Protein AF-A0A511XDD6-F1 (afdb_monomer_lite)

Foldseek 3Di:
DPPPPPDDDDDPVRVLVVVLVVLVVVLVVCLVVDPDNVVNVVVSLVSVVVNDPDPDDDCQVSCVVVVNPCSCVVVVVVVPDD

Sequence (82 aa):
MIQDMMSGGASVEETLGLWASGLRSARERITPLFTQKRVAASACACLDVLIGYEPRKTGWTRAEVAGDLGPWRQQALLGGGH

Structure (mmCIF, N/CA/C/O backbone):
data_AF-A0A511XDD6-F1
#
_entry.id   AF-A0A511XDD6-F1
#
loop_
_atom_site.group_PDB
_atom_site.id
_atom_site.type_symbol
_atom_site.label_atom_id
_atom_site.label_alt_id
_atom_site.label_comp_id
_atom_site.label_asym_id
_atom_site.label_entity_id
_atom_site.label_seq_id
_atom_site.pdbx_PDB_ins_code
_atom_site.Cartn_x
_atom_site.Cartn_y
_atom_site.Cartn_z
_atom_site.occupancy
_atom_site.B_iso_or_equiv
_atom_site.auth_seq_id
_atom_site.auth_comp_id
_atom_site.auth_asym_id
_atom_site.auth_atom_id
_atom_site.pdbx_PDB_model_num
ATOM 1 N N . MET A 1 1 ? 29.752 -26.710 -19.813 1.00 43.28 1 MET A N 1
ATOM 2 C CA . MET A 1 1 ? 28.675 -25.838 -20.329 1.00 43.28 1 MET A CA 1
ATOM 3 C C . MET A 1 1 ? 27.706 -25.542 -19.183 1.00 43.28 1 MET A C 1
ATOM 5 O O . MET A 1 1 ? 26.662 -26.159 -19.101 1.00 43.28 1 MET A O 1
ATOM 9 N N . ILE A 1 2 ? 28.128 -24.717 -18.212 1.00 49.28 2 ILE A N 1
ATOM 10 C CA . ILE A 1 2 ? 27.389 -24.427 -16.954 1.00 49.28 2 ILE A CA 1
ATOM 11 C C . ILE A 1 2 ? 27.441 -22.908 -16.640 1.00 49.28 2 ILE A C 1
ATOM 13 O O . ILE A 1 2 ? 27.169 -22.473 -15.535 1.00 49.28 2 ILE A O 1
ATOM 17 N N . GLN A 1 3 ? 27.799 -22.061 -17.612 1.00 51.25 3 GLN A N 1
ATOM 18 C CA . GLN A 1 3 ? 28.012 -20.621 -17.369 1.00 51.25 3 GLN A CA 1
ATOM 19 C C . GLN A 1 3 ? 26.924 -19.703 -17.949 1.00 51.25 3 GLN A C 1
ATOM 21 O O . GLN A 1 3 ? 26.993 -18.503 -17.737 1.00 51.25 3 GLN A O 1
ATOM 26 N N . ASP A 1 4 ? 25.893 -20.241 -18.608 1.00 45.00 4 ASP A N 1
ATOM 27 C CA . ASP A 1 4 ? 24.832 -19.423 -19.229 1.00 45.00 4 ASP A CA 1
ATOM 28 C C . ASP A 1 4 ? 23.569 -19.272 -18.353 1.00 45.00 4 ASP A C 1
ATOM 30 O O . ASP A 1 4 ? 22.640 -18.547 -18.679 1.00 45.00 4 ASP A O 1
ATOM 34 N N . MET A 1 5 ? 23.515 -19.933 -17.192 1.00 51.16 5 MET A N 1
ATOM 35 C CA . MET A 1 5 ? 22.270 -20.060 -16.421 1.00 51.16 5 MET A CA 1
ATOM 36 C C . MET A 1 5 ? 21.907 -18.827 -15.566 1.00 51.16 5 MET A C 1
ATOM 38 O O . MET A 1 5 ? 20.931 -18.887 -14.824 1.00 51.16 5 MET A O 1
ATOM 42 N N . MET A 1 6 ? 22.662 -17.717 -15.616 1.00 51.09 6 MET A N 1
ATOM 43 C CA . MET A 1 6 ? 22.471 -16.583 -14.685 1.00 51.09 6 MET A CA 1
ATOM 44 C C . MET A 1 6 ? 22.669 -15.172 -15.272 1.00 51.09 6 MET A C 1
ATOM 46 O O . MET A 1 6 ? 23.076 -14.258 -14.560 1.00 51.09 6 MET A O 1
ATOM 50 N N . SER A 1 7 ? 22.365 -14.924 -16.547 1.00 53.28 7 SER A N 1
ATOM 51 C CA . SER A 1 7 ? 22.397 -13.548 -17.086 1.00 53.28 7 SER A CA 1
ATOM 52 C C . SER A 1 7 ? 21.235 -13.253 -18.029 1.00 53.28 7 SER A C 1
ATOM 54 O O . SER A 1 7 ? 21.419 -12.966 -19.202 1.00 53.28 7 SER A O 1
ATOM 56 N N . GLY A 1 8 ? 20.015 -13.300 -17.497 1.00 53.06 8 GLY A N 1
ATOM 57 C CA . GLY A 1 8 ? 18.837 -12.734 -18.149 1.00 53.06 8 GLY A CA 1
ATOM 58 C C . GLY A 1 8 ? 18.248 -11.658 -17.252 1.00 53.06 8 GLY A C 1
ATOM 59 O O . GLY A 1 8 ? 17.412 -11.963 -16.408 1.00 53.06 8 GLY A O 1
ATOM 60 N N . GLY A 1 9 ? 18.719 -10.415 -17.364 1.00 64.31 9 GLY A N 1
ATOM 61 C CA . GLY A 1 9 ? 18.024 -9.297 -16.729 1.00 64.31 9 GLY A CA 1
ATOM 62 C C . GLY A 1 9 ? 16.617 -9.211 -17.316 1.00 64.31 9 GLY A C 1
ATOM 63 O O . GLY A 1 9 ? 16.482 -9.105 -18.534 1.00 64.31 9 GLY A O 1
ATOM 64 N N . ALA A 1 10 ? 15.589 -9.308 -16.470 1.00 70.31 10 ALA A N 1
ATOM 65 C CA . ALA A 1 10 ? 14.204 -9.159 -16.901 1.00 70.31 10 ALA A CA 1
ATOM 66 C C . ALA A 1 10 ? 14.035 -7.818 -17.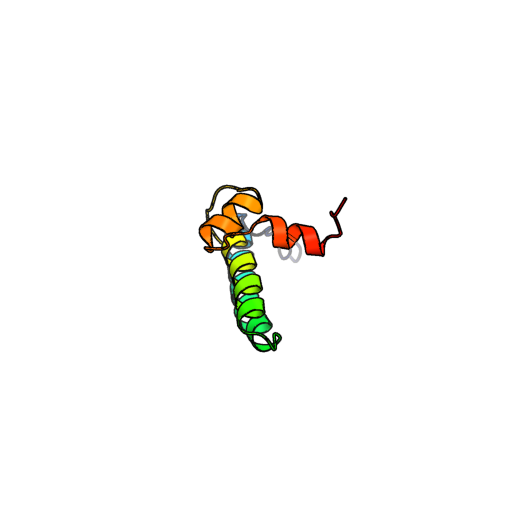629 1.00 70.31 10 ALA A C 1
ATOM 68 O O . ALA A 1 10 ? 14.612 -6.802 -17.225 1.00 70.31 10 ALA A O 1
ATOM 69 N N . SER A 1 11 ? 13.243 -7.810 -18.701 1.00 85.56 11 SER A N 1
ATOM 70 C CA . SER A 1 11 ? 12.921 -6.569 -19.412 1.00 85.56 11 SER A CA 1
ATOM 71 C C . SER A 1 11 ? 12.300 -5.545 -18.449 1.00 85.56 11 SER A C 1
ATOM 73 O O . SER A 1 11 ? 11.688 -5.913 -17.441 1.00 85.56 11 SER A O 1
ATOM 75 N N . VAL A 1 12 ? 12.416 -4.249 -18.758 1.00 84.88 12 VAL A N 1
ATOM 76 C CA . VAL A 1 12 ? 11.753 -3.183 -17.984 1.00 84.88 12 VAL A CA 1
ATOM 77 C C . VAL A 1 12 ? 10.252 -3.453 -17.885 1.00 84.88 12 VAL A C 1
ATOM 79 O O . VAL A 1 12 ? 9.693 -3.369 -16.798 1.00 84.88 12 VAL A O 1
ATOM 82 N N . GLU A 1 13 ? 9.622 -3.876 -18.979 1.00 86.81 13 GLU A N 1
ATOM 83 C CA . GLU A 1 13 ? 8.193 -4.214 -19.015 1.00 86.81 13 GLU A CA 1
ATOM 84 C C . GLU A 1 13 ? 7.848 -5.419 -18.136 1.00 86.81 13 GLU A C 1
ATOM 86 O O . GLU A 1 13 ? 6.847 -5.420 -17.424 1.00 86.81 13 GLU A O 1
ATOM 91 N N . GLU A 1 14 ? 8.705 -6.438 -18.137 1.00 88.44 14 GLU A N 1
ATOM 92 C CA . GLU A 1 14 ? 8.530 -7.630 -17.306 1.00 88.44 14 GLU A CA 1
ATOM 93 C C . GLU A 1 14 ? 8.662 -7.278 -15.822 1.00 88.44 14 GLU A C 1
ATOM 95 O O . GLU A 1 14 ? 7.837 -7.670 -14.996 1.00 88.44 14 GLU A O 1
ATOM 100 N N . THR A 1 15 ? 9.649 -6.444 -15.496 1.00 89.75 15 THR A N 1
ATOM 101 C CA . THR A 1 15 ? 9.849 -5.914 -14.149 1.00 89.75 15 THR A CA 1
ATOM 102 C C . THR A 1 15 ? 8.644 -5.078 -13.716 1.00 89.75 15 THR A C 1
ATOM 104 O O . THR A 1 15 ? 8.104 -5.304 -12.635 1.00 89.75 15 THR A O 1
ATOM 107 N N . LEU A 1 16 ? 8.159 -4.159 -14.557 1.00 88.38 16 LEU A N 1
ATOM 108 C CA . LEU A 1 16 ? 6.971 -3.348 -14.272 1.00 88.38 16 LEU A CA 1
ATOM 109 C C . LEU A 1 16 ? 5.718 -4.216 -14.084 1.00 88.38 16 LEU A C 1
ATOM 111 O O . LEU A 1 16 ? 4.940 -3.974 -13.158 1.00 88.38 16 LEU A O 1
ATOM 115 N N . GLY A 1 17 ? 5.552 -5.264 -14.893 1.00 91.19 17 GLY A N 1
ATOM 116 C CA . GLY A 1 17 ? 4.469 -6.237 -14.752 1.00 91.19 17 GLY A CA 1
ATOM 117 C C . GLY A 1 17 ? 4.507 -6.977 -13.411 1.00 91.19 17 GLY A C 1
ATOM 118 O O . GLY A 1 17 ? 3.481 -7.082 -12.729 1.00 91.19 17 GLY A O 1
ATOM 119 N N . LEU A 1 18 ? 5.692 -7.429 -12.986 1.00 92.94 18 LEU A N 1
ATOM 120 C CA . LEU A 1 18 ? 5.891 -8.067 -11.680 1.00 92.94 18 LEU A CA 1
ATOM 121 C C . LEU A 1 18 ? 5.591 -7.106 -10.522 1.00 92.94 18 LEU A C 1
ATOM 123 O O . LEU A 1 18 ? 4.903 -7.483 -9.570 1.00 92.94 18 LEU A O 1
ATOM 127 N N . TRP A 1 19 ? 6.038 -5.853 -10.621 1.00 92.12 19 TRP A N 1
ATOM 128 C CA . TRP A 1 19 ? 5.755 -4.818 -9.624 1.00 92.12 19 TRP A CA 1
ATOM 129 C C . TRP A 1 19 ? 4.259 -4.508 -9.513 1.00 92.12 19 TRP A C 1
ATOM 131 O O . TRP A 1 19 ? 3.715 -4.501 -8.405 1.00 92.12 19 TRP A O 1
ATOM 141 N N . ALA A 1 20 ? 3.566 -4.309 -10.636 1.00 91.56 20 ALA A N 1
ATOM 142 C CA . ALA A 1 20 ? 2.128 -4.043 -10.646 1.00 91.56 20 ALA A CA 1
ATOM 143 C C . ALA A 1 20 ? 1.324 -5.212 -10.047 1.00 91.56 20 ALA A C 1
ATOM 145 O O . ALA A 1 20 ? 0.400 -4.995 -9.257 1.00 91.56 20 ALA A O 1
ATOM 146 N N . SER A 1 21 ? 1.704 -6.453 -10.372 1.00 94.00 21 SER A N 1
ATOM 147 C CA . SER A 1 21 ? 1.113 -7.662 -9.785 1.00 94.00 21 SER A CA 1
ATOM 148 C C . SER A 1 21 ? 1.332 -7.725 -8.267 1.00 94.00 21 SER A C 1
ATOM 150 O O . SER A 1 21 ? 0.387 -7.941 -7.502 1.00 94.00 21 SER A O 1
ATOM 152 N N . GLY A 1 22 ? 2.557 -7.439 -7.811 1.00 94.38 22 GLY A N 1
ATOM 153 C CA . GLY A 1 22 ? 2.903 -7.393 -6.391 1.00 94.38 22 GLY A CA 1
ATOM 154 C C . GLY A 1 22 ? 2.105 -6.347 -5.610 1.00 94.38 22 GLY A C 1
ATOM 155 O O . GLY A 1 22 ? 1.571 -6.654 -4.543 1.00 94.38 22 GLY A O 1
ATOM 156 N N . LEU A 1 23 ? 1.953 -5.135 -6.153 1.00 93.56 23 LEU A N 1
ATOM 157 C CA . LEU A 1 23 ? 1.176 -4.061 -5.522 1.00 93.56 23 LEU A CA 1
ATOM 158 C C . LEU A 1 23 ? -0.319 -4.402 -5.432 1.00 93.56 23 LEU A C 1
ATOM 160 O O . LEU A 1 23 ? -0.948 -4.135 -4.404 1.00 93.56 23 LEU A O 1
ATOM 164 N N . ARG A 1 24 ? -0.883 -5.059 -6.455 1.00 93.19 24 ARG A N 1
ATOM 165 C CA . ARG A 1 24 ? -2.274 -5.538 -6.422 1.00 93.19 24 ARG A CA 1
ATOM 166 C C . ARG A 1 24 ? -2.476 -6.621 -5.361 1.00 93.19 24 ARG A C 1
ATOM 168 O O . ARG A 1 24 ? -3.426 -6.540 -4.588 1.00 93.19 24 ARG A O 1
ATOM 175 N N . SER A 1 25 ? -1.552 -7.578 -5.264 1.00 95.44 25 SER A 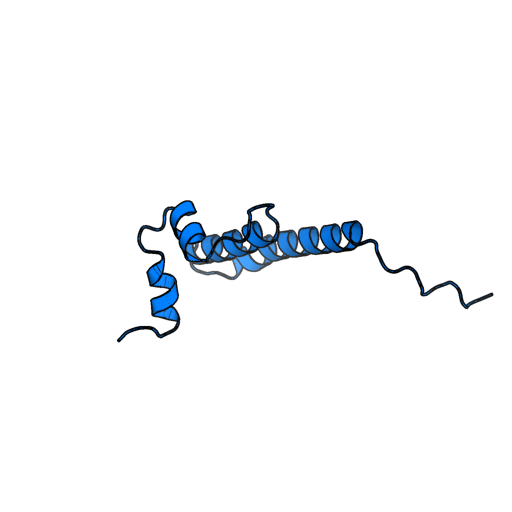N 1
ATOM 176 C CA . SER A 1 25 ? -1.589 -8.603 -4.211 1.00 95.44 25 SER A CA 1
ATOM 177 C C . SER A 1 25 ? -1.434 -7.994 -2.811 1.00 95.44 25 SER A C 1
ATOM 179 O O . SER A 1 25 ? -2.140 -8.374 -1.874 1.00 95.44 25 SER A O 1
ATOM 181 N N . ALA A 1 26 ? -0.554 -7.001 -2.656 1.00 94.06 26 ALA A N 1
ATOM 182 C CA . ALA A 1 26 ? -0.375 -6.292 -1.393 1.00 94.06 26 ALA A CA 1
ATOM 183 C C . ALA A 1 26 ? -1.669 -5.595 -0.948 1.00 94.06 26 ALA A C 1
ATOM 185 O O . ALA A 1 26 ? -2.060 -5.739 0.208 1.00 94.06 26 ALA A O 1
ATOM 186 N N . ARG A 1 27 ? -2.373 -4.915 -1.861 1.00 93.38 27 ARG A N 1
ATOM 187 C CA . ARG A 1 27 ? -3.657 -4.240 -1.597 1.00 93.38 27 ARG A CA 1
ATOM 188 C C . ARG A 1 27 ? -4.690 -5.171 -0.956 1.00 93.38 27 ARG A C 1
ATOM 190 O O . ARG A 1 27 ? -5.313 -4.815 0.046 1.00 93.38 27 ARG A O 1
ATOM 197 N N . GLU A 1 28 ? -4.845 -6.376 -1.495 1.00 94.06 28 GLU A N 1
ATOM 198 C CA . GLU A 1 28 ? -5.773 -7.382 -0.961 1.00 94.06 28 GLU A CA 1
ATOM 199 C C . GLU A 1 28 ? -5.362 -7.851 0.438 1.00 94.06 28 GLU A C 1
ATOM 201 O O . GLU A 1 28 ? -6.197 -7.949 1.337 1.00 94.06 28 GLU A O 1
ATOM 206 N N . ARG A 1 29 ? -4.060 -8.067 0.650 1.00 96.19 29 ARG A N 1
ATOM 207 C CA . ARG A 1 29 ? -3.513 -8.560 1.921 1.00 96.19 29 ARG A CA 1
ATOM 208 C C . ARG A 1 29 ? -3.554 -7.526 3.042 1.00 96.19 29 ARG A C 1
ATOM 210 O O . ARG A 1 29 ? -3.734 -7.910 4.195 1.00 96.19 29 ARG A O 1
ATOM 217 N N . ILE A 1 30 ? -3.384 -6.239 2.732 1.00 93.88 30 ILE A N 1
ATOM 218 C CA . ILE A 1 30 ? -3.364 -5.183 3.755 1.00 93.88 30 ILE A CA 1
ATOM 219 C C . ILE A 1 30 ? -4.761 -4.711 4.154 1.00 93.88 30 ILE A C 1
ATOM 221 O O . ILE A 1 30 ? -4.946 -4.289 5.290 1.00 93.88 30 ILE A O 1
ATOM 225 N N . THR A 1 31 ? -5.752 -4.798 3.260 1.00 94.44 31 THR A N 1
ATOM 226 C CA . THR A 1 31 ? -7.134 -4.355 3.523 1.00 94.44 31 THR A CA 1
ATOM 227 C C . THR A 1 31 ? -7.716 -4.898 4.842 1.00 94.44 31 THR A C 1
ATOM 229 O O . THR A 1 31 ? -8.221 -4.087 5.623 1.00 94.44 31 THR A O 1
ATOM 232 N N . PRO A 1 32 ? -7.637 -6.210 5.158 1.00 96.50 32 PRO A N 1
ATOM 233 C CA . PRO A 1 32 ? -8.187 -6.750 6.405 1.00 96.50 32 PRO A CA 1
ATOM 234 C C . PRO A 1 32 ? -7.395 -6.361 7.664 1.00 96.50 32 PRO A C 1
ATOM 236 O O . PRO A 1 32 ? -7.893 -6.565 8.768 1.00 96.50 32 PRO A O 1
ATOM 239 N N . LEU A 1 33 ? -6.185 -5.801 7.533 1.00 96.75 33 LEU A N 1
ATOM 240 C CA . LEU A 1 33 ? -5.361 -5.390 8.680 1.00 96.75 33 LEU A CA 1
ATOM 241 C C . LEU A 1 33 ? -5.857 -4.092 9.330 1.00 96.75 33 LEU A C 1
ATOM 243 O O . LEU A 1 33 ? -5.455 -3.757 10.443 1.00 96.75 33 LEU A O 1
ATOM 247 N N . PHE A 1 34 ? -6.730 -3.348 8.651 1.00 94.81 34 PHE A N 1
ATOM 248 C CA . PHE A 1 34 ? -7.254 -2.083 9.143 1.00 94.81 34 PHE A CA 1
ATOM 249 C C . PHE A 1 34 ? -8.613 -2.270 9.821 1.00 94.81 34 PHE A C 1
ATOM 251 O O . PHE A 1 34 ? -9.592 -2.667 9.195 1.00 94.81 34 PHE A O 1
ATOM 258 N N . THR A 1 35 ? -8.720 -1.861 11.086 1.00 94.81 35 THR A N 1
ATOM 259 C CA . THR A 1 35 ? -9.995 -1.858 11.829 1.00 94.81 35 THR A CA 1
ATOM 260 C C . THR A 1 35 ? -11.011 -0.864 11.250 1.00 94.81 35 THR A C 1
ATOM 262 O O . THR A 1 35 ? -12.220 -1.046 11.369 1.00 94.81 35 THR A O 1
ATOM 265 N N . GLN A 1 36 ? -10.535 0.218 10.625 1.00 95.75 36 GLN A N 1
ATOM 266 C CA . GLN A 1 36 ? -11.378 1.289 10.097 1.00 95.75 36 GLN A CA 1
ATOM 267 C C . GLN A 1 36 ? -11.439 1.236 8.569 1.00 95.75 36 GLN A C 1
ATOM 269 O O . GLN A 1 36 ? -10.432 1.461 7.896 1.00 95.75 36 GLN A O 1
ATOM 274 N N . LYS A 1 37 ? -12.647 1.064 8.014 1.00 90.44 37 LYS A N 1
ATOM 275 C CA . LYS A 1 37 ? -12.881 1.000 6.557 1.00 90.44 37 LYS A CA 1
ATOM 276 C C . LYS A 1 37 ? -12.296 2.193 5.789 1.00 90.44 37 LYS A C 1
ATOM 278 O O . LYS A 1 37 ? -11.724 2.010 4.722 1.00 90.44 37 LYS A O 1
ATOM 283 N N . ARG A 1 38 ? -12.381 3.407 6.350 1.00 91.25 38 ARG A N 1
ATOM 284 C CA . ARG A 1 38 ? -11.820 4.624 5.728 1.00 91.25 38 ARG A CA 1
ATOM 285 C C . ARG A 1 38 ? -10.293 4.588 5.596 1.00 91.25 38 ARG A C 1
ATOM 287 O O . ARG A 1 38 ? -9.753 5.077 4.613 1.00 91.25 38 ARG A O 1
ATOM 294 N N . VAL A 1 39 ? -9.604 3.992 6.570 1.00 90.69 39 VAL A N 1
ATOM 295 C CA . VAL A 1 39 ? -8.137 3.887 6.569 1.00 90.69 39 VAL A CA 1
ATOM 296 C C . VAL A 1 39 ? -7.703 2.833 5.554 1.00 90.69 39 VAL A C 1
ATOM 298 O O . VAL A 1 39 ? -6.800 3.092 4.764 1.00 90.69 39 VAL A O 1
ATOM 301 N N . ALA A 1 40 ? -8.417 1.703 5.494 1.00 93.31 40 ALA A N 1
ATOM 302 C CA . ALA A 1 40 ? -8.216 0.691 4.460 1.00 93.31 40 ALA A CA 1
ATOM 303 C C . ALA A 1 40 ? -8.376 1.279 3.047 1.00 93.31 40 ALA A C 1
ATOM 305 O O . ALA A 1 40 ? -7.527 1.061 2.186 1.00 93.31 40 ALA A O 1
ATOM 306 N N . ALA A 1 41 ? -9.431 2.075 2.827 1.00 88.81 41 ALA A N 1
ATOM 307 C CA . ALA A 1 41 ? -9.691 2.728 1.546 1.00 88.81 41 ALA A CA 1
ATOM 308 C C . ALA A 1 41 ? -8.576 3.713 1.154 1.00 88.81 41 ALA A C 1
ATOM 310 O O . ALA A 1 41 ? -8.106 3.679 0.020 1.00 88.81 41 ALA A O 1
ATOM 311 N N . SER A 1 42 ? -8.105 4.537 2.097 1.00 88.00 42 SER A N 1
ATOM 312 C CA . SER A 1 42 ? -7.000 5.479 1.865 1.00 88.00 42 SER A CA 1
ATOM 313 C C . SER A 1 42 ? -5.688 4.761 1.515 1.00 88.00 42 SER A C 1
ATOM 315 O O . SER A 1 42 ? -5.016 5.132 0.552 1.00 88.00 42 SER A O 1
ATOM 317 N N . ALA A 1 43 ? -5.356 3.684 2.235 1.00 89.69 43 ALA A N 1
ATOM 318 C CA . ALA A 1 43 ? -4.171 2.877 1.957 1.00 89.69 43 ALA A CA 1
ATOM 319 C C . ALA A 1 43 ? -4.243 2.194 0.579 1.00 89.69 43 ALA A C 1
ATOM 321 O O . ALA A 1 43 ? -3.269 2.219 -0.173 1.00 89.69 43 ALA A O 1
ATOM 322 N N . CYS A 1 44 ? -5.405 1.639 0.216 1.00 91.31 44 CYS A N 1
ATOM 323 C CA . CYS A 1 44 ? -5.616 1.031 -1.098 1.00 91.31 44 CYS A CA 1
ATOM 324 C C . CYS A 1 44 ? -5.499 2.056 -2.231 1.00 91.31 44 CYS A C 1
ATOM 326 O O . CYS A 1 44 ? -4.792 1.803 -3.202 1.00 91.31 44 CYS A O 1
ATOM 328 N N . ALA A 1 45 ? -6.109 3.234 -2.075 1.00 87.31 45 ALA A N 1
ATOM 329 C CA . ALA A 1 45 ? -6.025 4.311 -3.058 1.00 87.31 45 ALA A CA 1
ATOM 330 C C . ALA A 1 45 ? -4.578 4.789 -3.279 1.00 87.31 45 ALA A C 1
ATOM 332 O O . ALA A 1 45 ? -4.204 5.135 -4.395 1.00 87.31 45 ALA A O 1
ATOM 333 N N . CYS A 1 46 ? -3.734 4.772 -2.241 1.00 85.44 46 CYS A N 1
ATOM 334 C CA . CYS A 1 46 ? -2.310 5.077 -2.385 1.00 85.44 46 CYS A CA 1
ATOM 335 C C . CYS A 1 46 ? -1.596 4.084 -3.322 1.00 85.44 46 CYS A C 1
ATOM 337 O O . CYS A 1 46 ? -0.855 4.510 -4.210 1.00 85.44 46 CYS A O 1
ATOM 339 N N . LEU A 1 47 ? -1.855 2.779 -3.163 1.00 89.50 47 LEU A N 1
ATOM 340 C CA . LEU A 1 47 ? -1.294 1.729 -4.024 1.00 89.50 47 LEU A CA 1
ATOM 341 C C . LEU A 1 47 ? -1.822 1.820 -5.458 1.00 89.50 47 LEU A C 1
ATOM 343 O O . LEU A 1 47 ? -1.047 1.671 -6.400 1.00 89.50 47 LEU A O 1
ATOM 347 N N . ASP A 1 48 ? -3.110 2.120 -5.624 1.00 85.69 48 ASP A N 1
ATOM 348 C CA . ASP A 1 48 ? -3.734 2.258 -6.942 1.00 85.69 48 ASP A CA 1
ATOM 349 C C . ASP A 1 48 ? -3.080 3.395 -7.756 1.00 85.69 48 ASP A C 1
ATOM 351 O O . ASP A 1 48 ? -2.870 3.251 -8.960 1.00 85.69 48 ASP A O 1
ATOM 355 N N . VAL A 1 49 ? -2.633 4.481 -7.109 1.00 83.56 49 VAL A N 1
ATOM 356 C CA . VAL A 1 49 ? -1.900 5.559 -7.800 1.00 83.56 49 VAL A CA 1
ATOM 357 C C . VAL A 1 49 ? -0.463 5.174 -8.173 1.00 83.56 49 VAL A C 1
ATOM 359 O O . VAL A 1 49 ? 0.072 5.706 -9.140 1.00 83.56 49 VAL A O 1
ATOM 362 N N . LEU A 1 50 ? 0.177 4.251 -7.450 1.00 83.69 50 LEU A N 1
ATOM 363 C CA . LEU A 1 50 ? 1.498 3.740 -7.847 1.00 83.69 50 LEU A CA 1
ATOM 364 C C . LEU A 1 50 ? 1.422 2.842 -9.091 1.00 83.69 50 LEU A C 1
ATOM 366 O O . LEU A 1 50 ? 2.410 2.721 -9.810 1.00 83.69 50 LEU A O 1
ATOM 370 N N . ILE A 1 51 ? 0.265 2.217 -9.327 1.00 82.75 51 ILE A N 1
ATOM 371 C CA . ILE A 1 51 ? -0.002 1.351 -10.484 1.00 82.75 51 ILE A CA 1
ATOM 372 C C . ILE A 1 51 ? -0.566 2.161 -11.667 1.00 82.75 51 ILE A C 1
ATOM 374 O O .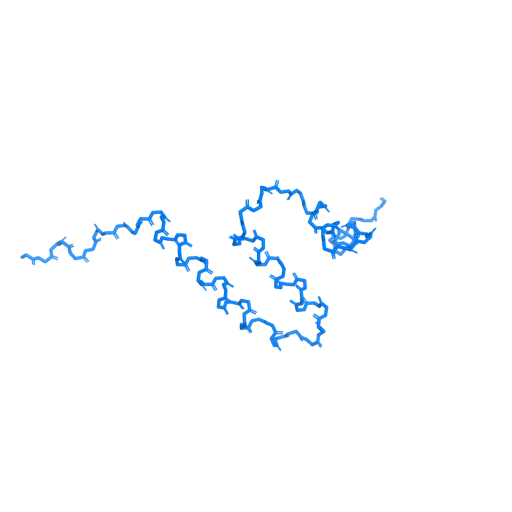 ILE A 1 51 ? -0.397 1.774 -12.822 1.00 82.75 51 ILE A O 1
ATOM 378 N N . GLY A 1 52 ? -1.267 3.262 -11.389 1.00 80.75 52 GLY A N 1
ATOM 379 C CA . GLY A 1 52 ? -1.929 4.087 -12.395 1.00 80.75 52 GLY A CA 1
ATOM 380 C C . GLY A 1 52 ? -0.969 4.885 -13.283 1.00 80.75 52 GLY A C 1
ATOM 381 O O . GLY A 1 52 ? 0.128 5.259 -12.882 1.00 80.75 52 GLY A O 1
ATOM 382 N N . TYR A 1 53 ? -1.435 5.212 -14.491 1.00 68.19 53 TYR A N 1
ATOM 383 C CA . TYR A 1 53 ? -0.734 6.077 -15.452 1.00 68.19 53 TYR A CA 1
ATOM 384 C C . TYR A 1 53 ? -0.834 7.575 -15.095 1.00 68.19 53 TYR A C 1
ATOM 386 O O . TYR A 1 53 ? -0.430 8.444 -15.866 1.00 68.19 53 TYR A O 1
ATOM 394 N N . GLU A 1 54 ? -1.400 7.900 -13.931 1.00 63.62 54 GLU A N 1
ATOM 395 C CA . GLU A 1 54 ? -1.639 9.278 -13.529 1.00 63.62 54 GLU A CA 1
ATOM 396 C C . GLU A 1 54 ? -0.304 10.046 -13.4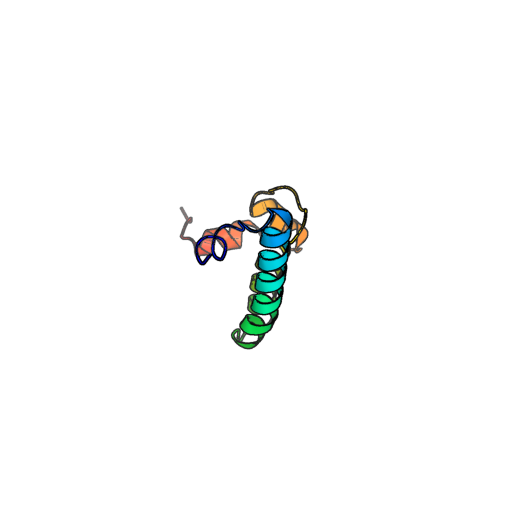74 1.00 63.62 54 GLU A C 1
ATOM 398 O O . GLU A 1 54 ? 0.618 9.625 -12.762 1.00 63.62 54 GLU A O 1
ATOM 403 N N . PRO A 1 55 ? -0.166 11.181 -14.193 1.00 61.62 55 PRO A N 1
ATOM 404 C CA . PRO A 1 55 ? 1.024 12.017 -14.101 1.00 61.62 55 PRO A CA 1
ATOM 405 C C . PRO A 1 55 ? 1.307 12.341 -12.636 1.00 61.62 55 PRO A C 1
ATOM 407 O O . PRO A 1 55 ? 0.365 12.546 -11.868 1.00 61.62 55 PRO A O 1
ATOM 410 N N . ARG A 1 56 ? 2.586 12.414 -12.236 1.00 53.28 56 ARG A N 1
ATOM 411 C CA . ARG A 1 56 ? 2.978 12.770 -10.861 1.00 53.28 56 ARG A CA 1
ATOM 412 C C . ARG A 1 56 ? 2.321 14.085 -10.444 1.00 53.28 56 ARG A C 1
ATOM 414 O O . ARG A 1 56 ? 2.851 15.163 -10.698 1.00 53.28 56 ARG A O 1
ATOM 421 N N . LYS A 1 57 ? 1.181 13.991 -9.771 1.00 55.97 57 LYS A N 1
ATOM 422 C CA . LYS A 1 57 ? 0.554 15.116 -9.097 1.00 55.97 57 LYS A CA 1
ATOM 423 C C . LYS A 1 57 ? 1.054 15.164 -7.665 1.00 55.97 57 LYS A C 1
ATOM 425 O O . LYS A 1 57 ? 1.316 14.131 -7.044 1.00 55.97 57 LYS A O 1
ATOM 430 N N . THR A 1 58 ? 1.207 16.376 -7.150 1.00 60.09 58 THR A N 1
ATOM 431 C CA . THR A 1 58 ? 1.480 16.602 -5.732 1.00 60.09 58 THR A CA 1
ATOM 432 C C . THR A 1 58 ? 0.399 15.912 -4.892 1.00 60.09 58 THR A C 1
ATOM 434 O O . THR A 1 58 ? -0.736 15.738 -5.345 1.00 60.09 58 THR A O 1
ATOM 437 N N . GLY A 1 59 ? 0.731 15.511 -3.658 1.00 61.69 59 GLY A N 1
ATOM 438 C CA . GLY A 1 59 ? -0.237 14.878 -2.745 1.00 61.69 59 GLY A CA 1
ATOM 439 C C . GLY A 1 59 ? -1.538 15.682 -2.573 1.00 61.69 59 GLY A C 1
ATOM 440 O O . GLY A 1 59 ? -2.585 15.103 -2.307 1.00 61.69 59 GLY A O 1
ATOM 441 N N . TRP A 1 60 ? -1.479 16.992 -2.835 1.00 66.06 60 TRP A N 1
ATOM 442 C CA . TRP A 1 60 ? -2.593 17.936 -2.858 1.00 66.06 60 TRP A CA 1
ATOM 443 C C . TRP A 1 60 ? -3.670 17.591 -3.900 1.00 66.06 60 TRP A C 1
ATOM 445 O O . TRP A 1 60 ? -4.813 17.343 -3.523 1.00 66.06 60 TRP A O 1
ATOM 455 N N . THR A 1 61 ? -3.328 17.487 -5.190 1.00 69.75 61 THR A N 1
ATOM 456 C CA . THR A 1 61 ? -4.341 17.208 -6.229 1.00 69.75 61 THR A CA 1
ATOM 457 C C . THR A 1 61 ? -4.950 15.812 -6.080 1.00 69.75 61 THR A C 1
ATOM 459 O O . THR A 1 61 ? -6.059 15.556 -6.535 1.00 69.75 61 THR A O 1
ATOM 462 N N . ARG A 1 62 ? -4.237 14.888 -5.425 1.00 64.62 62 ARG A N 1
ATOM 463 C CA . ARG A 1 62 ? -4.723 13.527 -5.169 1.00 64.62 62 ARG A CA 1
ATOM 464 C C . ARG A 1 62 ? -5.838 13.494 -4.121 1.00 64.62 62 ARG A C 1
ATOM 466 O O . ARG A 1 62 ? -6.815 12.776 -4.307 1.00 64.62 62 ARG A O 1
ATOM 473 N N . ALA A 1 63 ? -5.700 14.262 -3.042 1.00 64.75 63 ALA A N 1
ATOM 474 C CA . ALA A 1 63 ? -6.732 14.369 -2.014 1.00 64.75 63 ALA A CA 1
ATOM 475 C C . ALA A 1 63 ? -8.004 15.051 -2.555 1.00 64.75 63 ALA A C 1
ATOM 477 O O . ALA A 1 63 ? -9.106 14.584 -2.280 1.00 64.75 63 ALA A O 1
ATOM 478 N N . GLU A 1 64 ? -7.857 16.051 -3.428 1.00 67.75 64 GLU A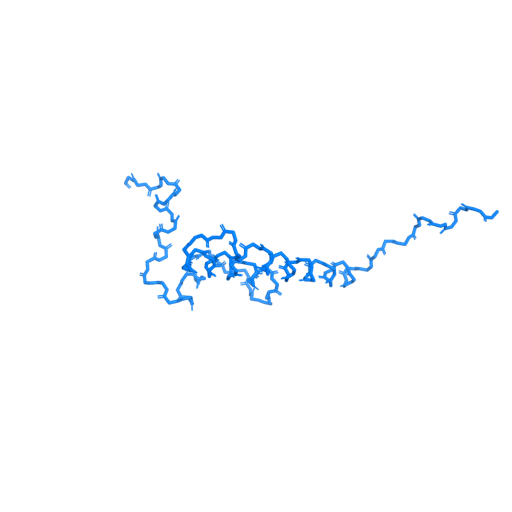 N 1
ATOM 479 C CA . GLU A 1 64 ? -8.993 16.700 -4.101 1.00 67.75 64 GLU A CA 1
ATOM 480 C C . GLU A 1 64 ? -9.766 15.736 -5.021 1.00 67.75 64 GLU A C 1
ATOM 482 O O . GLU A 1 64 ? -10.993 15.683 -4.969 1.00 67.75 64 GLU A O 1
ATOM 487 N N . VAL A 1 65 ? -9.070 14.914 -5.819 1.00 65.69 65 VAL A N 1
ATOM 488 C CA . VAL A 1 65 ? -9.710 13.917 -6.709 1.00 65.69 65 VAL A CA 1
ATOM 489 C C . VAL A 1 65 ? -10.421 12.805 -5.924 1.00 65.69 65 VAL A C 1
ATOM 491 O O . VAL A 1 65 ? -11.422 12.267 -6.389 1.00 65.69 65 VAL A O 1
ATOM 494 N N . ALA A 1 66 ? -9.958 12.490 -4.712 1.00 65.31 66 ALA A N 1
ATOM 495 C CA . ALA A 1 66 ? -10.619 11.544 -3.812 1.00 65.31 66 ALA A CA 1
ATOM 496 C C . ALA A 1 66 ? -11.853 12.132 -3.089 1.00 65.31 66 ALA A C 1
ATOM 498 O O . ALA A 1 66 ? -12.478 11.434 -2.288 1.00 65.31 66 ALA A O 1
ATOM 499 N N . GLY A 1 67 ? -12.207 13.396 -3.355 1.00 64.88 67 GLY A N 1
ATOM 500 C CA . GLY A 1 67 ? -13.327 14.090 -2.716 1.00 64.88 67 GLY A CA 1
ATOM 501 C C . GLY A 1 67 ? -13.022 14.601 -1.304 1.00 64.88 67 GLY A C 1
ATOM 502 O O . GLY A 1 67 ? -13.950 14.926 -0.562 1.00 64.88 67 GLY A O 1
ATOM 503 N N . ASP A 1 68 ? -11.747 14.667 -0.910 1.00 65.25 68 ASP A N 1
ATOM 504 C CA . ASP A 1 68 ? -11.341 15.224 0.378 1.00 65.25 68 ASP A CA 1
ATOM 505 C C . ASP A 1 68 ? -11.263 16.756 0.280 1.00 65.25 68 ASP A C 1
ATOM 507 O O . ASP A 1 68 ? -10.412 17.318 -0.409 1.00 65.25 68 ASP A O 1
ATOM 511 N N . LEU A 1 69 ? -12.167 17.444 0.986 1.00 63.16 69 LEU A N 1
ATOM 512 C CA . LEU A 1 69 ? -12.249 18.911 1.029 1.00 63.16 69 LEU A CA 1
ATOM 513 C C . LEU A 1 69 ? -11.085 19.562 1.797 1.00 63.16 69 LEU A C 1
ATOM 515 O O . LEU A 1 69 ? -11.001 20.789 1.849 1.00 63.16 69 LEU A O 1
ATOM 519 N N . GLY A 1 70 ? -10.223 18.772 2.444 1.00 67.50 70 GLY A N 1
ATOM 520 C CA . GLY A 1 70 ? -9.120 19.273 3.260 1.00 67.50 70 GLY A CA 1
ATOM 521 C C . GLY A 1 70 ? -7.799 18.557 2.994 1.00 67.50 70 GLY A C 1
ATOM 522 O O . GLY A 1 70 ? -7.294 17.910 3.912 1.00 67.50 70 GLY A O 1
ATOM 523 N N . PRO A 1 71 ? -7.188 18.706 1.804 1.00 63.25 71 PRO A N 1
ATOM 524 C CA . PRO A 1 71 ? -5.906 18.084 1.444 1.00 63.25 71 PRO A CA 1
ATOM 525 C C . PRO A 1 71 ? -4.766 18.341 2.455 1.00 63.25 71 PRO A C 1
ATOM 527 O O . PRO A 1 71 ? -3.878 17.506 2.623 1.00 63.25 71 PRO A O 1
ATOM 530 N N . TRP A 1 72 ? -4.817 19.451 3.202 1.00 62.88 72 TRP A N 1
ATOM 531 C CA . TRP A 1 72 ? -3.879 19.806 4.281 1.00 62.88 72 TRP A CA 1
ATOM 532 C C . TRP A 1 72 ? -4.020 18.968 5.567 1.00 62.88 72 TRP A C 1
ATOM 534 O O . TRP A 1 72 ? -3.122 18.974 6.410 1.00 62.88 72 TRP A O 1
ATOM 544 N N . ARG A 1 73 ? -5.106 18.208 5.755 1.00 65.19 73 ARG A N 1
ATOM 545 C CA . ARG A 1 73 ? -5.311 17.381 6.963 1.00 65.19 73 ARG A CA 1
ATOM 546 C C . ARG A 1 73 ? -4.327 16.213 7.060 1.00 65.19 73 ARG A C 1
ATOM 548 O O . ARG A 1 73 ? -4.015 15.771 8.162 1.00 65.19 73 ARG A O 1
ATOM 555 N N . GLN A 1 74 ? -3.791 15.762 5.926 1.00 59.16 74 GLN A N 1
ATOM 556 C CA . GLN A 1 74 ? -2.700 14.782 5.862 1.00 59.16 74 GLN A CA 1
ATOM 557 C C . GLN A 1 74 ? -1.368 15.376 6.363 1.00 59.16 74 GLN A C 1
ATOM 559 O O . GLN A 1 74 ? -0.555 14.664 6.941 1.00 59.16 74 GLN A O 1
ATOM 564 N N . GLN A 1 75 ? -1.162 16.688 6.205 1.00 58.50 75 GLN A N 1
ATOM 565 C CA . GLN A 1 75 ? 0.043 17.397 6.652 1.00 58.50 75 GLN A CA 1
ATOM 566 C C . GLN A 1 75 ? 0.007 17.730 8.152 1.00 58.50 75 GLN A C 1
ATOM 568 O O . GLN A 1 75 ? 1.043 17.696 8.813 1.00 58.50 75 GLN A O 1
ATOM 573 N N . ALA A 1 76 ? -1.184 17.962 8.716 1.00 58.88 76 ALA A N 1
ATOM 574 C CA . ALA A 1 76 ? -1.363 18.142 10.160 1.00 58.88 76 ALA A CA 1
ATOM 575 C C . ALA A 1 76 ? -0.935 16.901 10.974 1.00 58.88 76 ALA A C 1
ATOM 577 O O . ALA A 1 76 ? -0.460 17.032 12.098 1.00 58.88 76 ALA A O 1
ATOM 578 N N . LEU A 1 77 ? -1.036 15.700 10.388 1.00 56.75 77 LEU A N 1
ATOM 579 C CA . LEU A 1 77 ? -0.543 14.450 10.986 1.00 56.75 77 LEU A CA 1
ATOM 580 C C . LEU A 1 77 ? 0.990 14.337 10.977 1.00 56.75 77 LEU A C 1
ATOM 582 O O . LEU A 1 77 ? 1.549 13.563 11.748 1.00 56.75 77 LEU A O 1
ATOM 586 N N . LEU A 1 78 ? 1.666 15.112 10.126 1.00 62.00 78 LEU A N 1
ATOM 587 C CA . LEU A 1 78 ? 3.124 15.154 10.000 1.00 62.00 78 LEU A CA 1
ATOM 588 C C . LEU A 1 78 ? 3.756 16.291 10.830 1.00 62.00 78 LEU A C 1
ATOM 590 O O . LEU A 1 78 ? 4.950 16.545 10.705 1.00 62.00 78 LEU A O 1
ATOM 594 N N . GLY A 1 79 ? 2.976 16.962 11.690 1.00 48.94 79 GLY A N 1
ATOM 595 C CA . GLY A 1 79 ? 3.482 17.932 12.670 1.00 48.94 79 GLY A CA 1
ATOM 596 C C . GLY A 1 79 ? 3.681 19.363 12.158 1.00 48.94 79 GLY A C 1
ATOM 597 O O . GLY A 1 79 ? 4.31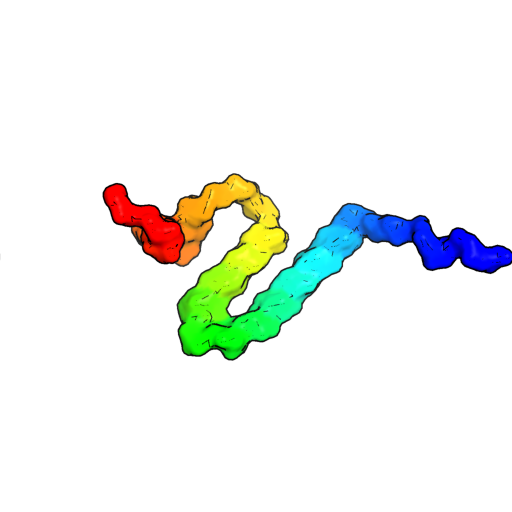1 20.167 12.837 1.00 48.94 79 GLY A O 1
ATOM 598 N N . GLY A 1 80 ? 3.149 19.713 10.985 1.00 56.94 80 GLY A N 1
ATOM 599 C CA . GLY A 1 80 ? 3.222 21.077 10.451 1.00 56.94 80 GLY A CA 1
ATOM 600 C C . GLY A 1 80 ? 2.076 21.958 10.945 1.00 56.94 80 GLY A C 1
ATOM 601 O O . GLY A 1 80 ? 1.122 22.172 10.204 1.00 56.94 80 GLY A O 1
ATOM 602 N N . GLY A 1 81 ? 2.153 22.436 12.186 1.00 49.81 81 GLY A N 1
ATOM 603 C CA . GLY A 1 81 ? 1.220 23.414 12.748 1.00 49.81 81 GLY A CA 1
ATOM 604 C C . GLY A 1 81 ? 1.967 24.484 13.535 1.00 49.81 81 GLY A C 1
ATOM 605 O O . GLY A 1 81 ? 2.188 24.318 14.733 1.00 49.81 81 GLY A O 1
ATOM 606 N N . HIS A 1 82 ? 2.353 25.559 12.851 1.00 48.16 82 HIS A N 1
ATOM 607 C CA . HIS A 1 82 ? 2.591 26.875 13.437 1.00 48.16 82 HIS A CA 1
ATOM 608 C C . HIS A 1 82 ? 1.915 27.907 12.539 1.00 48.16 82 HIS A C 1
ATOM 610 O O . HIS A 1 82 ? 2.018 27.735 11.301 1.00 48.16 82 HIS A O 1
#

Radius of gyration: 18.41 Å; chains: 1; bounding box: 42×53×34 Å

pLDDT: mean 75.37, std 16.74, range [43.28, 96.75]

Secondary structure (DSSP, 8-state):
--SSTT--PPPHHHHHHHHHHHHHHHHHHHGGG-SSHHHHHHHHHHHHHHHS------HHHHHHHTT-S-TTHHHHTTT---

Organism: NCBI:txid1120919